Protein AF-A0A0D0EYG0-F1 (afdb_monomer_lite)

Organism: NCBI:txid37752

Radius of gyration: 15.76 Å; chains: 1; bounding box: 32×32×44 Å

pLDDT: mean 70.78, std 7.42, range [50.81, 84.62]

Secondary structure (DSSP, 8-state):
-HHHHHHHHHHHHHHHHHHHHHTT-HHHHHHHHHIIIIIHHHHHHHHHHHHHTSSS--HHHHHHHHHHHHHHHHHHHHHT---STTHHHHHHHHHHHHHHHHHHHHHHHHHHHHHHHH-

Sequence (119 aa):
MKIANFGNLAIIFSVIISAILGQYYPDCLGVTFVLGLFVMPVYQLLVGSVWFFSPNRDKRINLYFIGVITFFTVVFCTNSFHKTDNERIFEQILTILFQIVPITLAIYFTYILNQYSRE

Foldseek 3Di:
DVVLLVVLVVLLVLLVVLVVCCVVPVVSVVVNLCSLLPVNLVSLLVVLVVQVPDPPDDPLSVVLNVVSVVVNVVVVVLVVPCDDPPNVVSVVVCVVCSNPVSSVSSVVSSVVVVVVVVD

Structure (mmCIF, N/CA/C/O backbone):
data_AF-A0A0D0EYG0-F1
#
_entry.id   AF-A0A0D0EYG0-F1
#
loop_
_atom_site.group_PDB
_atom_site.id
_atom_site.type_symbol
_atom_site.label_atom_id
_atom_site.label_alt_id
_atom_site.label_comp_id
_atom_site.label_asym_id
_atom_site.label_entity_id
_atom_site.label_seq_id
_atom_site.pdbx_PDB_ins_code
_atom_site.Cartn_x
_atom_site.Cartn_y
_atom_site.Cartn_z
_atom_site.occupancy
_atom_site.B_iso_or_equiv
_atom_site.auth_seq_id
_atom_site.auth_comp_id
_atom_site.auth_asym_id
_atom_site.auth_atom_id
_atom_site.pdbx_PDB_model_num
ATOM 1 N N . MET A 1 1 ? -9.914 -6.322 14.242 1.00 63.91 1 MET A N 1
ATOM 2 C CA . MET A 1 1 ? -8.654 -5.601 13.928 1.00 63.91 1 MET A CA 1
ATOM 3 C C . MET A 1 1 ? -7.503 -6.511 13.514 1.00 63.91 1 MET A C 1
ATOM 5 O O . MET A 1 1 ? -6.853 -6.204 12.527 1.00 63.91 1 MET A O 1
ATOM 9 N N . LYS A 1 2 ? -7.273 -7.651 14.184 1.00 66.31 2 LYS A N 1
ATOM 10 C CA . LYS A 1 2 ? -6.193 -8.595 13.825 1.00 66.31 2 LYS A CA 1
ATOM 11 C C . LYS A 1 2 ? -6.221 -9.044 12.352 1.00 66.31 2 LYS A C 1
ATOM 13 O O . LYS A 1 2 ? -5.182 -9.049 11.708 1.00 66.31 2 LYS A O 1
ATOM 18 N N . ILE A 1 3 ? -7.412 -9.312 11.804 1.00 73.06 3 ILE A N 1
ATOM 19 C CA . ILE A 1 3 ? -7.607 -9.687 10.388 1.00 73.06 3 ILE A CA 1
ATOM 20 C C . ILE A 1 3 ? -7.213 -8.547 9.435 1.00 73.06 3 ILE A C 1
ATOM 22 O O . ILE A 1 3 ? -6.548 -8.792 8.434 1.00 73.06 3 ILE A O 1
ATOM 26 N N . ALA A 1 4 ? -7.568 -7.299 9.766 1.00 70.50 4 ALA A N 1
ATOM 27 C CA . ALA A 1 4 ? -7.214 -6.135 8.952 1.00 70.50 4 ALA A CA 1
ATOM 28 C C . ALA A 1 4 ? -5.695 -5.879 8.942 1.00 70.50 4 ALA A C 1
ATOM 30 O O . ALA A 1 4 ? -5.101 -5.539 7.923 1.00 70.50 4 ALA A O 1
ATOM 31 N N . ASN A 1 5 ? -5.047 -6.105 10.087 1.00 73.06 5 ASN A N 1
ATOM 32 C CA . ASN A 1 5 ? -3.600 -5.994 10.203 1.00 73.06 5 ASN A CA 1
ATOM 33 C C . ASN A 1 5 ? -2.882 -7.097 9.402 1.00 73.06 5 ASN A C 1
ATOM 35 O O . ASN A 1 5 ? -1.938 -6.814 8.672 1.00 73.06 5 ASN A O 1
ATOM 39 N N . PHE A 1 6 ? -3.375 -8.339 9.475 1.00 78.31 6 PHE A N 1
ATOM 40 C CA . PHE A 1 6 ? -2.833 -9.471 8.717 1.00 78.31 6 PHE A CA 1
ATOM 41 C C . PHE A 1 6 ? -2.979 -9.273 7.202 1.00 78.31 6 PHE A C 1
ATOM 43 O O . PHE A 1 6 ? -2.040 -9.534 6.454 1.00 78.31 6 PHE A O 1
ATOM 50 N N . GLY A 1 7 ? -4.127 -8.750 6.757 1.00 77.94 7 GLY A N 1
ATOM 51 C CA . GLY A 1 7 ? -4.362 -8.404 5.355 1.00 77.94 7 GLY A CA 1
ATOM 52 C C . GLY A 1 7 ? -3.406 -7.324 4.848 1.00 77.94 7 GLY A C 1
ATOM 53 O O . GLY A 1 7 ? -2.785 -7.512 3.804 1.00 77.94 7 GLY A O 1
ATOM 54 N N . ASN A 1 8 ? -3.204 -6.239 5.607 1.00 77.88 8 ASN A N 1
ATOM 55 C CA . ASN A 1 8 ? -2.253 -5.191 5.220 1.00 77.88 8 ASN A CA 1
ATOM 56 C C . ASN A 1 8 ? -0.812 -5.724 5.136 1.00 77.88 8 ASN A C 1
ATOM 58 O O . ASN A 1 8 ? -0.096 -5.435 4.18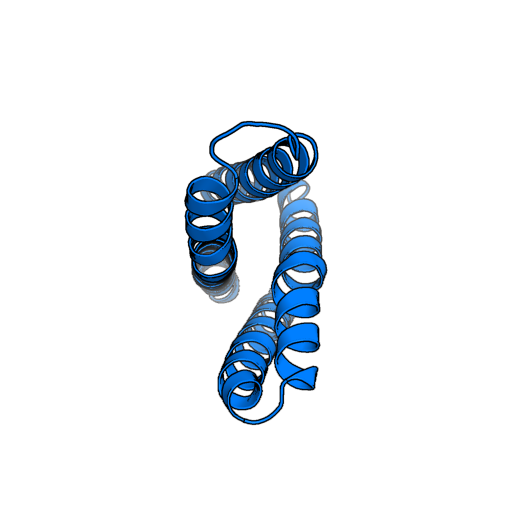2 1.00 77.88 8 ASN A O 1
ATOM 62 N N . LEU A 1 9 ? -0.402 -6.553 6.100 1.00 79.81 9 LEU A N 1
ATOM 63 C CA . LEU A 1 9 ? 0.918 -7.190 6.115 1.00 79.81 9 LEU A CA 1
ATOM 64 C C . LEU A 1 9 ? 1.130 -8.120 4.917 1.00 79.81 9 LEU A C 1
ATOM 66 O O . LEU A 1 9 ? 2.191 -8.081 4.299 1.00 79.81 9 LEU A O 1
ATOM 70 N N . ALA A 1 10 ? 0.123 -8.922 4.565 1.00 83.50 10 ALA A N 1
ATOM 71 C CA . ALA A 1 10 ? 0.179 -9.802 3.402 1.00 83.50 10 ALA A CA 1
ATOM 72 C C . ALA A 1 10 ? 0.350 -9.008 2.098 1.00 83.50 10 ALA A C 1
ATOM 74 O O . ALA A 1 10 ? 1.150 -9.394 1.243 1.00 83.50 10 ALA A O 1
ATOM 75 N N . ILE A 1 11 ? -0.343 -7.872 1.965 1.00 80.75 11 ILE A N 1
ATOM 76 C CA . ILE A 1 11 ? -0.199 -6.978 0.811 1.00 80.75 11 ILE A CA 1
ATOM 77 C C . ILE A 1 11 ? 1.216 -6.384 0.765 1.00 80.75 11 ILE A C 1
ATOM 79 O O . ILE A 1 11 ? 1.863 -6.455 -0.276 1.00 80.75 11 ILE A O 1
ATOM 83 N N . ILE A 1 12 ? 1.734 -5.875 1.888 1.00 79.38 12 ILE A N 1
ATOM 84 C CA . ILE A 1 12 ? 3.093 -5.311 1.9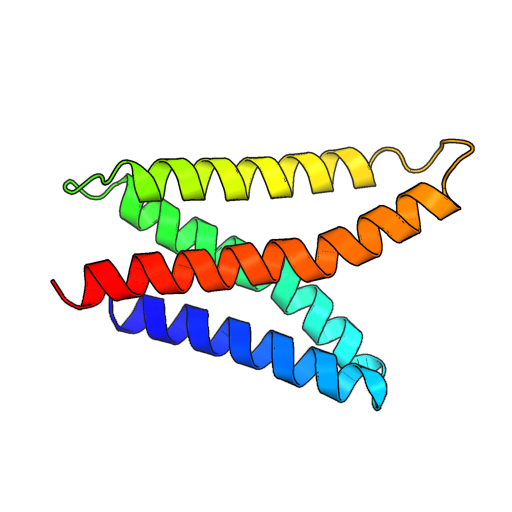70 1.00 79.38 12 ILE A CA 1
ATOM 85 C C . ILE A 1 12 ? 4.1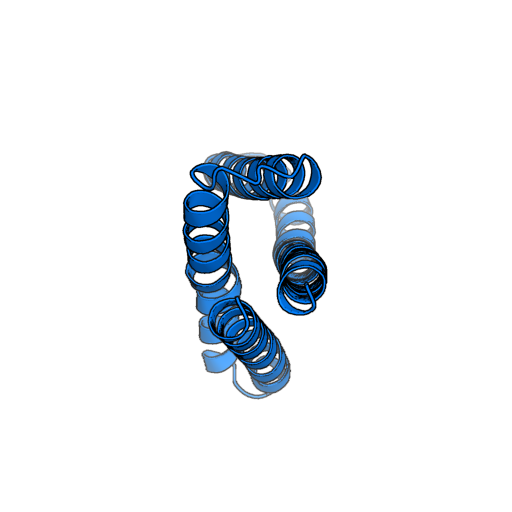50 -6.353 1.593 1.00 79.38 12 ILE A C 1
ATOM 87 O O . ILE A 1 12 ? 5.018 -6.076 0.766 1.00 79.38 12 ILE A O 1
ATOM 91 N N . PHE A 1 13 ? 4.068 -7.562 2.153 1.00 82.56 13 PHE A N 1
ATOM 92 C CA . PHE A 1 13 ? 4.994 -8.643 1.812 1.00 82.56 13 PHE A CA 1
ATOM 93 C C . PHE A 1 13 ? 4.917 -9.008 0.332 1.00 82.56 13 PHE A C 1
ATOM 95 O O . PHE A 1 13 ? 5.954 -9.177 -0.305 1.00 82.56 13 PHE A O 1
ATOM 102 N N . SER A 1 14 ? 3.709 -9.075 -0.228 1.00 82.94 14 SER A N 1
ATOM 103 C CA . SER A 1 14 ? 3.513 -9.373 -1.648 1.00 82.94 14 SER A CA 1
ATOM 104 C C . SER A 1 14 ? 4.133 -8.299 -2.545 1.00 82.94 14 SER A C 1
ATOM 106 O O . SER A 1 14 ? 4.773 -8.643 -3.536 1.00 82.94 14 SER A O 1
ATOM 108 N N . VAL A 1 15 ? 4.018 -7.016 -2.180 1.00 79.12 15 VAL A N 1
ATOM 109 C CA . VAL A 1 15 ? 4.666 -5.898 -2.890 1.00 79.12 15 VAL A CA 1
ATOM 110 C C . VAL A 1 15 ? 6.190 -6.015 -2.815 1.00 79.12 15 VAL A C 1
ATOM 112 O O . VAL A 1 15 ? 6.850 -5.941 -3.845 1.00 79.12 15 VAL A O 1
ATOM 115 N N . ILE A 1 16 ? 6.758 -6.247 -1.628 1.00 80.38 16 ILE A N 1
ATOM 116 C CA . ILE A 1 16 ? 8.217 -6.338 -1.443 1.00 80.38 16 ILE A CA 1
ATOM 117 C C . ILE A 1 16 ? 8.799 -7.534 -2.203 1.00 80.38 16 ILE A C 1
ATOM 119 O O . ILE A 1 16 ? 9.783 -7.386 -2.925 1.00 80.38 16 ILE A O 1
ATOM 123 N N . ILE A 1 17 ? 8.190 -8.715 -2.066 1.00 84.62 17 ILE A N 1
ATOM 124 C CA . ILE A 1 17 ? 8.655 -9.934 -2.739 1.00 84.62 17 ILE A CA 1
ATOM 125 C C . ILE A 1 17 ? 8.565 -9.761 -4.257 1.00 84.62 17 ILE A C 1
ATOM 127 O O . ILE A 1 17 ? 9.524 -10.071 -4.963 1.00 84.62 17 ILE A O 1
ATOM 131 N N . SER A 1 18 ? 7.453 -9.213 -4.756 1.00 79.06 18 SER A N 1
ATOM 132 C CA . SER A 1 18 ? 7.284 -8.957 -6.189 1.00 79.06 18 SER A CA 1
ATOM 133 C C . SER A 1 18 ? 8.291 -7.926 -6.705 1.00 79.06 18 SER A C 1
ATOM 135 O O . SER A 1 18 ? 8.801 -8.093 -7.809 1.00 79.06 18 SER A O 1
ATOM 137 N N . ALA A 1 19 ? 8.638 -6.907 -5.910 1.00 74.31 19 ALA A N 1
ATOM 138 C CA . ALA A 1 19 ? 9.618 -5.892 -6.292 1.00 74.31 19 ALA A CA 1
ATOM 139 C C . ALA A 1 19 ? 11.031 -6.480 -6.415 1.00 74.31 19 ALA A C 1
ATOM 141 O O . ALA A 1 19 ? 11.745 -6.185 -7.372 1.00 74.31 19 ALA A O 1
ATOM 142 N N . ILE A 1 20 ? 11.419 -7.341 -5.467 1.00 78.50 20 ILE A N 1
ATOM 143 C CA . ILE A 1 20 ? 12.710 -8.044 -5.487 1.00 78.50 20 ILE A CA 1
ATOM 144 C C . ILE A 1 20 ? 12.772 -8.989 -6.689 1.00 78.50 20 ILE A C 1
ATOM 146 O O . ILE A 1 20 ? 13.742 -8.963 -7.444 1.00 78.50 20 ILE A O 1
ATOM 150 N N . LEU A 1 21 ? 11.726 -9.793 -6.903 1.00 78.94 21 LEU A N 1
ATOM 151 C CA . LEU A 1 21 ? 11.633 -10.685 -8.062 1.00 78.94 21 LEU A CA 1
ATOM 152 C C . LEU A 1 21 ? 11.587 -9.912 -9.383 1.00 78.94 21 LEU A C 1
ATOM 154 O O . LEU A 1 21 ? 12.111 -10.398 -10.378 1.00 78.94 21 LEU A O 1
ATOM 158 N N . GLY A 1 22 ? 11.047 -8.693 -9.375 1.00 75.75 22 GLY A N 1
ATOM 159 C CA . GLY A 1 22 ? 11.012 -7.761 -10.500 1.00 75.75 22 GLY A CA 1
ATOM 160 C C . GLY A 1 22 ? 12.379 -7.438 -11.103 1.00 75.75 22 GLY A C 1
ATOM 161 O O . GLY A 1 22 ? 12.467 -7.151 -12.293 1.00 75.75 22 GLY A O 1
ATOM 162 N N . GLN A 1 23 ? 13.453 -7.538 -10.313 1.00 76.12 23 GLN A N 1
ATOM 163 C CA . GLN A 1 23 ? 14.825 -7.366 -10.805 1.00 76.12 23 GLN A CA 1
ATOM 164 C C . GLN A 1 23 ? 15.282 -8.519 -11.711 1.00 76.12 23 GLN A C 1
ATOM 166 O O . GLN A 1 23 ? 16.178 -8.338 -12.530 1.00 76.12 23 GLN A O 1
ATOM 171 N N . TYR A 1 24 ? 14.663 -9.693 -11.566 1.00 84.19 24 TYR A N 1
ATOM 172 C CA . TYR A 1 24 ? 14.986 -10.913 -12.308 1.00 84.19 24 TYR A CA 1
ATOM 173 C C . TYR A 1 24 ? 13.914 -11.258 -13.351 1.00 84.19 24 TYR A C 1
ATOM 175 O O . TYR A 1 24 ? 14.228 -11.850 -14.381 1.00 84.19 24 TYR A O 1
ATOM 183 N N . TYR A 1 25 ? 12.660 -10.869 -13.097 1.00 83.56 25 TYR A N 1
ATOM 184 C CA . TYR A 1 25 ? 11.494 -11.164 -13.924 1.00 83.56 25 TYR A CA 1
ATOM 185 C C . TYR A 1 25 ? 10.659 -9.891 -14.137 1.00 83.56 25 TYR A C 1
ATOM 187 O O . TYR A 1 25 ? 9.970 -9.453 -13.211 1.00 83.56 25 TYR A O 1
ATOM 195 N N . PRO A 1 26 ? 10.664 -9.292 -15.340 1.00 74.56 26 PRO A N 1
ATOM 196 C CA . PRO A 1 26 ? 9.991 -8.015 -15.587 1.00 74.56 26 PRO A CA 1
ATOM 197 C C . PRO A 1 26 ? 8.469 -8.069 -15.368 1.00 74.56 26 PRO A C 1
ATOM 199 O O . PRO A 1 26 ? 7.878 -7.069 -14.965 1.00 74.56 26 PRO A O 1
ATOM 202 N N . ASP A 1 27 ? 7.831 -9.232 -15.515 1.00 74.06 27 ASP A N 1
ATOM 203 C CA . ASP A 1 27 ? 6.397 -9.406 -15.239 1.00 74.06 27 ASP A CA 1
ATOM 204 C C . ASP A 1 27 ? 6.042 -9.141 -13.761 1.00 74.06 27 ASP A C 1
ATOM 206 O O . ASP A 1 27 ? 4.958 -8.643 -13.441 1.00 74.06 27 ASP A O 1
ATOM 210 N N . CYS A 1 28 ? 6.978 -9.389 -12.836 1.00 73.75 28 CYS A N 1
ATOM 211 C CA . CYS A 1 28 ? 6.790 -9.128 -11.408 1.00 73.75 28 CYS A CA 1
ATOM 212 C C . CYS A 1 28 ? 6.809 -7.625 -11.070 1.00 73.75 28 CYS A C 1
ATOM 214 O O . CYS A 1 28 ? 6.203 -7.215 -10.074 1.00 73.75 28 CYS A O 1
ATOM 216 N N . LEU A 1 29 ? 7.424 -6.777 -11.907 1.00 66.25 29 LEU A N 1
ATOM 217 C CA . LEU A 1 29 ? 7.331 -5.318 -11.758 1.00 66.25 29 LEU A CA 1
ATOM 218 C C . LEU A 1 29 ? 5.895 -4.835 -11.979 1.00 66.25 29 LEU A C 1
ATOM 220 O O . LEU A 1 29 ? 5.415 -3.998 -11.217 1.00 66.25 29 LEU A O 1
ATOM 224 N N . GLY A 1 30 ? 5.183 -5.410 -12.953 1.00 64.62 30 GLY A N 1
ATOM 225 C CA . GLY A 1 30 ? 3.767 -5.115 -13.188 1.00 64.62 30 GLY A CA 1
ATOM 226 C C . GLY A 1 30 ? 2.889 -5.483 -11.989 1.00 64.62 30 GLY A C 1
ATOM 227 O O . GLY A 1 30 ? 2.052 -4.691 -11.561 1.00 64.62 30 GLY A O 1
ATOM 228 N N . VAL A 1 31 ? 3.134 -6.644 -11.374 1.00 72.06 31 VAL A N 1
ATOM 229 C CA . VAL A 1 31 ? 2.427 -7.078 -10.154 1.00 72.06 31 VAL A CA 1
ATOM 230 C C . VAL A 1 31 ? 2.703 -6.134 -8.983 1.00 72.06 31 VAL A C 1
ATOM 232 O O . VAL A 1 31 ? 1.778 -5.723 -8.283 1.00 72.06 31 VAL A O 1
ATOM 235 N N . THR A 1 32 ? 3.964 -5.743 -8.800 1.00 68.56 32 THR A N 1
ATOM 236 C CA . THR A 1 32 ? 4.382 -4.778 -7.772 1.00 68.56 32 THR A CA 1
ATOM 237 C C . THR A 1 32 ? 3.679 -3.441 -7.956 1.00 68.56 32 THR A C 1
ATOM 239 O O . THR A 1 32 ? 3.176 -2.863 -6.994 1.00 68.56 32 THR A O 1
ATOM 242 N N . PHE A 1 33 ? 3.603 -2.978 -9.203 1.00 67.06 33 PHE A N 1
ATOM 243 C CA . PHE A 1 33 ? 2.937 -1.740 -9.568 1.00 67.06 33 PHE A CA 1
ATOM 244 C C . PHE A 1 33 ? 1.441 -1.803 -9.243 1.00 67.06 33 PHE A C 1
ATOM 246 O O . PHE A 1 33 ? 0.935 -0.943 -8.527 1.00 67.06 33 PHE A O 1
ATOM 253 N N . VAL A 1 34 ? 0.738 -2.854 -9.680 1.00 70.94 34 VAL A N 1
ATOM 254 C CA . VAL A 1 34 ? -0.705 -3.011 -9.432 1.00 70.94 34 VAL A CA 1
ATOM 255 C C . VAL A 1 34 ? -1.013 -3.138 -7.937 1.00 70.94 34 VAL A C 1
ATOM 257 O O . VAL A 1 34 ? -1.914 -2.468 -7.422 1.00 70.94 34 VAL A O 1
ATOM 260 N N . LEU A 1 35 ? -0.254 -3.964 -7.213 1.00 74.88 35 LEU A N 1
ATOM 261 C CA . LEU A 1 35 ? -0.456 -4.158 -5.779 1.00 74.88 35 LEU A CA 1
ATOM 262 C C . LEU A 1 35 ? -0.135 -2.892 -4.977 1.00 74.88 35 LEU A C 1
ATOM 264 O O . LEU A 1 35 ? -0.906 -2.525 -4.092 1.00 74.88 35 LEU A O 1
ATOM 268 N N . GLY A 1 36 ? 0.970 -2.215 -5.294 1.00 67.44 36 GLY A N 1
ATOM 269 C CA . GLY A 1 36 ? 1.423 -1.024 -4.580 1.00 67.44 36 GLY A CA 1
ATOM 270 C C . GLY A 1 36 ? 0.556 0.211 -4.827 1.00 67.44 36 GLY A C 1
ATOM 271 O O . GLY A 1 36 ? 0.321 0.973 -3.891 1.00 67.44 36 GLY A O 1
ATOM 272 N N . LEU A 1 37 ? 0.048 0.399 -6.052 1.00 67.00 37 LEU A N 1
ATOM 273 C CA . LEU A 1 37 ? -0.714 1.599 -6.427 1.00 67.00 37 LEU A CA 1
ATOM 274 C C . LEU A 1 37 ? -2.223 1.477 -6.328 1.00 67.00 37 LEU A C 1
ATOM 276 O O . LEU A 1 37 ? -2.890 2.496 -6.169 1.00 67.00 37 LEU A O 1
ATOM 280 N N . PHE A 1 38 ? -2.769 0.272 -6.452 1.00 70.75 38 PHE A N 1
ATOM 281 C CA . PHE A 1 38 ? -4.218 0.099 -6.504 1.00 70.75 38 PHE A CA 1
ATOM 282 C C . PHE A 1 38 ? -4.709 -0.732 -5.330 1.00 70.75 38 PHE A C 1
ATOM 284 O O . PHE A 1 38 ? -5.537 -0.264 -4.554 1.00 70.75 38 PHE A O 1
ATOM 291 N N . VAL A 1 39 ? -4.162 -1.931 -5.127 1.00 77.38 39 VAL A N 1
ATOM 292 C CA . VAL A 1 39 ? -4.690 -2.849 -4.103 1.00 77.38 39 VAL A CA 1
ATOM 293 C C . VAL A 1 39 ? -4.398 -2.357 -2.688 1.00 77.38 39 VAL A C 1
ATOM 295 O O . VAL A 1 39 ? -5.310 -2.280 -1.865 1.00 77.38 39 VAL A O 1
ATOM 298 N N . MET A 1 40 ? -3.151 -1.987 -2.397 1.00 75.75 40 MET A N 1
ATOM 299 C CA . MET A 1 40 ? -2.755 -1.525 -1.068 1.00 75.75 40 MET A CA 1
ATOM 300 C C . MET A 1 40 ? -3.459 -0.223 -0.656 1.00 75.75 40 MET A C 1
ATOM 302 O O . MET A 1 40 ? -3.984 -0.160 0.456 1.00 75.75 40 MET A O 1
ATOM 306 N N . PRO A 1 41 ? -3.576 0.785 -1.534 1.00 71.94 41 PRO A N 1
ATOM 307 C CA . PRO A 1 41 ? -4.291 2.017 -1.223 1.00 71.94 41 PRO A CA 1
ATOM 308 C C . PRO A 1 41 ? -5.788 1.840 -1.049 1.00 71.94 41 PRO A C 1
ATOM 310 O O . PRO A 1 41 ? -6.361 2.380 -0.108 1.00 71.94 41 PRO A O 1
ATOM 313 N N . VAL A 1 42 ? -6.430 1.055 -1.920 1.00 79.38 42 VAL A N 1
ATOM 314 C CA . VAL A 1 42 ? -7.861 0.753 -1.800 1.00 79.38 42 VAL A CA 1
ATOM 315 C C . VAL A 1 42 ? -8.129 0.013 -0.496 1.00 79.38 42 VAL A C 1
ATOM 317 O O . VAL A 1 42 ? -9.084 0.335 0.205 1.00 79.38 42 VAL A O 1
ATOM 320 N N . TYR A 1 43 ? -7.258 -0.923 -0.120 1.00 80.31 43 TYR A N 1
ATOM 321 C CA . TYR A 1 43 ? -7.354 -1.612 1.161 1.00 80.31 43 TYR A CA 1
ATOM 322 C C . TYR A 1 43 ? -7.235 -0.646 2.348 1.00 80.31 43 TYR A C 1
ATOM 324 O O . TYR A 1 43 ? -8.067 -0.664 3.255 1.00 80.31 43 TYR A O 1
ATOM 332 N N . GLN A 1 44 ? -6.234 0.236 2.323 1.00 75.12 44 GLN A N 1
ATOM 333 C CA . GLN A 1 44 ? -6.016 1.255 3.353 1.00 75.12 44 GLN A CA 1
ATOM 334 C C . GLN A 1 44 ? -7.187 2.234 3.456 1.00 75.12 44 GLN A C 1
ATOM 336 O O . GLN A 1 44 ? -7.600 2.579 4.563 1.00 75.12 44 GLN A O 1
ATOM 341 N N . LEU A 1 45 ? -7.766 2.631 2.320 1.00 77.69 45 LEU A N 1
ATOM 342 C CA . LEU A 1 45 ? -8.953 3.475 2.271 1.00 77.69 45 LEU A CA 1
ATOM 343 C C . LEU A 1 45 ? -10.183 2.742 2.817 1.00 77.69 45 LEU A C 1
ATOM 345 O O . LEU A 1 45 ? -10.888 3.288 3.653 1.00 77.69 45 LEU A O 1
ATOM 349 N N . LEU A 1 46 ? -10.425 1.488 2.436 1.00 81.88 46 LEU A N 1
ATOM 350 C CA . LEU A 1 46 ? -11.561 0.718 2.951 1.00 81.88 46 LEU A CA 1
ATOM 351 C C . LEU A 1 46 ? -11.475 0.528 4.469 1.00 81.88 46 LEU A C 1
ATOM 353 O O . LEU A 1 46 ? -12.434 0.812 5.187 1.00 81.88 46 LEU A O 1
ATOM 357 N N . VAL A 1 47 ? -10.318 0.096 4.974 1.00 76.50 47 VAL A N 1
ATOM 358 C CA . VAL A 1 47 ? -10.120 -0.105 6.416 1.00 76.50 47 VAL A CA 1
ATOM 359 C C . VAL A 1 47 ? -10.159 1.232 7.163 1.00 76.50 47 VAL A C 1
ATOM 361 O O . VAL A 1 47 ? -10.784 1.317 8.221 1.00 76.50 47 VAL A O 1
ATOM 364 N N . GLY A 1 48 ? -9.561 2.287 6.604 1.00 71.12 48 GLY A N 1
ATOM 365 C CA . GLY A 1 48 ? -9.610 3.640 7.154 1.00 71.12 48 GLY A CA 1
ATOM 366 C C . GLY A 1 48 ? -11.026 4.223 7.197 1.00 71.12 48 GLY A C 1
ATOM 367 O O . GLY A 1 48 ? -11.402 4.825 8.199 1.00 71.12 48 GLY A O 1
ATOM 368 N N . SER A 1 49 ? -11.851 3.981 6.174 1.00 75.44 49 SER A N 1
ATOM 369 C CA . SER A 1 49 ? -13.260 4.387 6.141 1.00 75.44 49 SER A CA 1
ATOM 370 C C . SER A 1 49 ? -14.086 3.658 7.192 1.00 75.44 49 SER A C 1
ATOM 372 O O . SER A 1 49 ? -14.820 4.308 7.931 1.00 75.44 49 SER A O 1
ATOM 374 N N . VAL A 1 50 ? -13.935 2.335 7.321 1.00 76.81 50 VAL A N 1
ATOM 375 C CA . VAL A 1 50 ? -14.602 1.560 8.387 1.00 76.81 50 VAL A CA 1
ATOM 376 C C . VAL A 1 50 ? -14.279 2.148 9.763 1.00 76.81 50 VAL A C 1
ATOM 378 O O . VAL A 1 50 ? -15.149 2.254 10.625 1.00 76.81 50 VAL A O 1
ATOM 381 N N . TRP A 1 51 ? -13.044 2.604 9.950 1.00 72.56 51 TRP A N 1
ATOM 382 C CA . TRP A 1 51 ? -12.605 3.269 11.169 1.00 72.56 51 TRP A CA 1
ATOM 383 C C . TRP A 1 51 ? -13.137 4.694 11.340 1.00 72.56 51 TRP A C 1
ATOM 385 O O . TRP A 1 51 ? -13.477 5.091 12.451 1.00 72.56 51 TRP A O 1
ATOM 395 N N . PHE A 1 52 ? -13.258 5.457 10.256 1.00 69.00 52 PHE A N 1
ATOM 396 C CA . PHE A 1 52 ? -13.823 6.807 10.271 1.00 69.00 52 PHE A CA 1
ATOM 397 C C . PHE A 1 52 ? -15.277 6.832 10.767 1.00 69.00 52 PHE A C 1
ATOM 399 O O . PHE A 1 52 ? -15.709 7.828 11.355 1.00 69.00 52 PHE A O 1
ATOM 406 N N . PHE A 1 53 ? -16.021 5.746 10.546 1.00 72.81 53 PHE A N 1
ATOM 407 C CA . PHE A 1 53 ? -17.389 5.558 11.039 1.00 72.81 53 PHE A CA 1
ATOM 408 C C . PHE A 1 53 ? -17.462 4.897 12.425 1.00 72.81 53 PHE A C 1
ATOM 410 O O . PHE A 1 53 ? -18.552 4.780 12.983 1.00 72.81 53 PHE A O 1
ATOM 417 N N . SER A 1 54 ? -16.329 4.486 13.002 1.00 71.94 54 SER A N 1
ATOM 418 C CA . SER A 1 54 ? -16.286 3.908 14.345 1.00 71.94 54 SER A CA 1
ATOM 419 C C . SER A 1 54 ? -16.488 4.990 15.418 1.00 71.94 54 SER A C 1
ATOM 421 O O . SER A 1 54 ? -15.934 6.086 15.292 1.00 71.94 54 SER A O 1
ATOM 423 N N . PRO A 1 55 ? -17.229 4.702 16.505 1.00 65.00 55 PRO A N 1
ATOM 424 C CA . PRO A 1 55 ? -17.426 5.647 17.606 1.00 65.00 55 PRO A CA 1
ATOM 425 C C . PRO A 1 55 ? -16.121 6.006 18.344 1.00 65.00 55 PRO A C 1
ATOM 427 O O . PRO A 1 55 ? -16.014 7.106 18.882 1.00 65.00 55 PRO A O 1
ATOM 430 N N . ASN A 1 56 ? -15.097 5.141 18.304 1.00 66.25 56 ASN A N 1
ATOM 431 C CA . ASN A 1 56 ? -13.756 5.411 18.845 1.00 66.25 56 ASN A CA 1
ATOM 432 C C . ASN A 1 56 ? -12.860 6.107 17.805 1.00 66.25 56 ASN A C 1
ATOM 434 O O . ASN A 1 56 ? -11.877 5.546 17.320 1.00 66.25 56 ASN A O 1
ATOM 438 N N . ARG A 1 57 ? -13.214 7.339 17.428 1.00 65.25 57 ARG A N 1
ATOM 439 C CA . ARG A 1 57 ? -12.423 8.139 16.481 1.00 65.25 57 ARG A CA 1
ATOM 440 C C . ARG A 1 57 ? -11.100 8.596 17.092 1.00 65.25 57 ARG A C 1
ATOM 442 O O . ARG A 1 57 ? -11.072 9.556 17.860 1.00 65.25 57 ARG A O 1
ATOM 449 N N . ASP A 1 58 ? -9.994 7.993 16.661 1.00 72.62 58 ASP A N 1
ATOM 450 C CA . ASP A 1 58 ? -8.662 8.533 16.938 1.00 72.62 58 ASP A CA 1
ATOM 451 C C . ASP A 1 58 ? -8.218 9.539 15.862 1.00 72.62 58 ASP A C 1
ATOM 453 O O . ASP A 1 58 ? -8.306 9.304 14.651 1.00 72.62 58 ASP A O 1
ATOM 457 N N . LYS A 1 59 ? -7.686 10.675 16.318 1.00 74.50 59 LYS A N 1
ATOM 458 C CA . LYS A 1 59 ? -7.175 11.768 15.484 1.00 74.50 59 LYS A CA 1
ATOM 459 C C . LYS A 1 59 ? -6.033 11.319 14.559 1.00 74.50 59 LYS A C 1
ATOM 461 O O . LYS A 1 59 ? -5.910 11.854 13.458 1.00 74.50 59 LYS A O 1
ATOM 466 N N . ARG A 1 60 ? -5.228 10.326 14.963 1.00 73.94 60 ARG A N 1
ATOM 467 C CA . ARG A 1 60 ? -4.122 9.763 14.164 1.00 73.94 60 ARG A CA 1
ATOM 468 C C . ARG A 1 60 ? -4.621 9.070 12.901 1.00 73.94 60 ARG A C 1
ATOM 470 O O . ARG A 1 60 ? -4.023 9.232 11.842 1.00 73.94 60 ARG A O 1
ATOM 477 N N . ILE A 1 61 ? -5.736 8.347 12.996 1.00 72.12 61 ILE A N 1
ATOM 478 C CA . ILE A 1 61 ? -6.313 7.620 11.857 1.00 72.12 61 ILE A CA 1
ATOM 479 C C . ILE A 1 61 ? -6.916 8.599 10.854 1.00 72.12 61 ILE A C 1
ATOM 481 O O . ILE A 1 61 ? -6.717 8.439 9.654 1.00 72.12 61 ILE A O 1
ATOM 485 N N . ASN A 1 62 ? -7.561 9.665 11.333 1.00 72.38 62 ASN A N 1
ATOM 486 C CA . ASN A 1 62 ? -8.041 10.738 10.460 1.00 72.38 62 ASN A CA 1
ATOM 487 C C . ASN A 1 62 ? -6.896 11.424 9.704 1.00 72.38 62 ASN A C 1
ATOM 489 O O . ASN A 1 62 ? -7.003 11.634 8.499 1.00 72.38 62 ASN A O 1
ATOM 493 N N . LEU A 1 63 ? -5.795 11.753 10.389 1.00 73.12 63 LEU A N 1
ATOM 494 C CA . LEU A 1 63 ? -4.619 12.355 9.750 1.00 73.12 63 LEU A CA 1
ATOM 495 C C . LEU A 1 63 ? -3.990 11.417 8.716 1.00 73.12 63 LEU A C 1
ATOM 497 O O . LEU A 1 63 ? -3.641 11.861 7.624 1.00 73.12 63 LEU A O 1
ATOM 501 N N . TYR A 1 64 ? -3.905 10.122 9.028 1.00 74.19 64 TYR A N 1
ATOM 502 C CA . TYR A 1 64 ? -3.464 9.108 8.075 1.00 74.19 64 TYR A CA 1
ATOM 503 C C . TYR A 1 64 ? -4.364 9.064 6.833 1.00 74.19 64 TYR A C 1
ATOM 505 O O . TYR A 1 64 ? -3.871 9.119 5.709 1.00 74.19 64 TYR A O 1
ATOM 513 N N . PHE A 1 65 ? -5.683 9.026 7.029 1.00 74.06 65 PHE A N 1
ATOM 514 C CA . PHE A 1 65 ? -6.660 8.957 5.946 1.00 74.06 65 PHE A CA 1
ATOM 515 C C . PHE A 1 65 ? -6.582 10.175 5.015 1.00 74.06 65 PHE A C 1
ATOM 517 O O . PHE A 1 65 ? -6.574 10.031 3.793 1.00 74.06 65 PHE A O 1
ATOM 524 N N . ILE A 1 66 ? -6.437 11.373 5.591 1.00 75.75 66 ILE A N 1
ATOM 525 C CA . ILE A 1 66 ? -6.204 12.616 4.843 1.00 75.75 66 ILE A CA 1
ATOM 526 C C . ILE A 1 66 ? -4.893 12.534 4.052 1.00 75.75 66 ILE A C 1
ATOM 528 O O . ILE A 1 66 ? -4.863 12.922 2.885 1.00 75.75 66 ILE A O 1
ATOM 532 N N . GLY A 1 67 ? -3.823 12.006 4.653 1.00 73.44 67 GLY A N 1
ATOM 533 C CA . GLY A 1 67 ? -2.534 11.811 3.987 1.00 73.44 67 GLY A CA 1
ATOM 534 C C . GLY A 1 67 ? -2.624 10.877 2.777 1.00 73.44 67 GLY A C 1
ATOM 535 O O . GLY A 1 67 ? -2.127 11.225 1.708 1.00 73.44 67 GLY A O 1
ATOM 536 N N . VAL A 1 68 ? -3.317 9.740 2.913 1.00 74.06 68 VAL A N 1
ATOM 537 C CA . VAL A 1 68 ? -3.556 8.795 1.807 1.00 74.06 68 VAL A CA 1
ATOM 538 C C . VAL A 1 68 ? -4.333 9.477 0.681 1.00 74.06 68 VAL A C 1
ATOM 540 O O . VAL A 1 68 ? -3.866 9.489 -0.454 1.00 74.06 68 VAL A O 1
ATOM 543 N N . ILE A 1 69 ? -5.467 10.120 0.980 1.00 77.06 69 ILE A N 1
ATOM 544 C CA . ILE A 1 69 ? -6.270 10.832 -0.031 1.00 77.06 69 ILE A CA 1
ATOM 545 C C . ILE A 1 69 ? -5.449 11.915 -0.734 1.00 77.06 69 ILE A C 1
ATOM 547 O O . ILE A 1 69 ? -5.500 12.030 -1.958 1.00 77.06 69 ILE A O 1
ATOM 551 N N . THR A 1 70 ? -4.675 12.693 0.021 1.00 76.56 70 THR A N 1
ATOM 552 C CA . THR A 1 70 ? -3.835 13.762 -0.532 1.00 76.56 70 THR A CA 1
ATOM 553 C C . THR A 1 70 ? -2.787 13.189 -1.480 1.00 76.56 70 THR A C 1
ATOM 555 O O . THR A 1 70 ? -2.640 13.692 -2.589 1.00 76.56 70 THR A O 1
ATOM 558 N N . PHE A 1 71 ? -2.110 12.105 -1.089 1.00 74.88 71 PHE A N 1
ATOM 559 C CA . PHE A 1 71 ? -1.123 11.439 -1.936 1.00 74.88 71 PHE A CA 1
ATOM 560 C C . PHE A 1 71 ? -1.740 10.953 -3.254 1.00 74.88 71 PHE A C 1
ATOM 562 O O . PHE A 1 71 ? -1.238 11.304 -4.319 1.00 74.88 71 PHE A O 1
ATOM 569 N N . PHE A 1 72 ? -2.868 10.235 -3.206 1.00 72.00 72 PHE A N 1
ATOM 570 C CA . PHE A 1 72 ? -3.543 9.760 -4.423 1.00 72.00 72 PHE A CA 1
ATOM 571 C C . PHE A 1 72 ? -4.073 10.897 -5.292 1.00 72.00 72 PHE A C 1
ATOM 573 O O . PHE A 1 72 ? -3.997 10.814 -6.515 1.00 72.00 72 PHE A O 1
ATOM 580 N N . THR A 1 73 ? -4.552 11.981 -4.682 1.00 73.81 73 THR A N 1
ATOM 581 C CA . THR A 1 73 ? -5.012 13.167 -5.415 1.00 73.81 73 THR A CA 1
ATOM 582 C C . THR A 1 73 ? -3.854 13.843 -6.143 1.00 73.81 73 THR A C 1
ATOM 584 O O . THR A 1 73 ? -3.970 14.141 -7.327 1.00 73.81 73 THR A O 1
ATOM 587 N N . VAL A 1 74 ? -2.715 14.040 -5.469 1.00 72.50 74 VAL A N 1
ATOM 588 C CA . VAL A 1 74 ? -1.507 14.612 -6.082 1.00 72.50 74 VAL A CA 1
ATOM 589 C C . VAL A 1 74 ? -1.035 13.736 -7.234 1.00 72.50 74 VAL A C 1
ATOM 591 O O . VAL A 1 74 ? -0.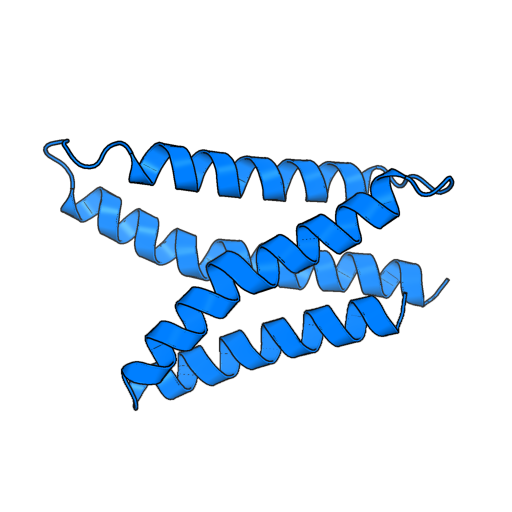815 14.255 -8.321 1.00 72.50 74 VAL A O 1
ATOM 594 N N . VAL A 1 75 ? -0.958 12.421 -7.023 1.00 69.69 75 VAL A N 1
ATOM 595 C CA . VAL A 1 75 ? -0.582 11.442 -8.050 1.00 69.69 75 VAL A CA 1
ATOM 596 C C . VAL A 1 75 ? -1.506 11.498 -9.273 1.00 69.69 75 VAL A C 1
ATOM 598 O O . VAL A 1 75 ? -1.043 11.481 -10.412 1.00 69.69 75 VAL A O 1
ATOM 601 N N . PHE A 1 76 ? -2.820 11.568 -9.061 1.00 67.12 76 PHE A N 1
ATOM 602 C CA . PHE A 1 76 ? -3.786 11.606 -10.157 1.00 67.12 76 PHE A CA 1
ATOM 603 C C . PHE A 1 76 ? -3.713 12.925 -10.938 1.00 67.12 76 PHE A C 1
ATOM 605 O O . PHE A 1 76 ? -3.753 12.936 -12.171 1.00 67.12 76 PHE A O 1
ATOM 612 N N . CYS A 1 77 ? -3.544 14.038 -10.220 1.00 68.94 77 CYS A N 1
ATOM 613 C CA . CYS A 1 77 ? -3.344 15.348 -10.821 1.00 68.94 77 CYS A CA 1
ATOM 614 C C . CYS A 1 77 ? -2.056 15.386 -11.649 1.00 68.94 77 CYS A C 1
ATOM 616 O O . CYS A 1 77 ? -2.095 15.842 -12.786 1.00 68.94 77 CYS A O 1
ATOM 618 N N . THR A 1 78 ? -0.932 14.874 -11.137 1.00 65.12 78 THR A N 1
ATOM 619 C CA . THR A 1 78 ? 0.356 14.907 -11.849 1.00 65.12 78 THR A CA 1
ATOM 620 C C . THR A 1 78 ? 0.381 14.019 -13.090 1.00 65.12 78 THR A C 1
ATOM 622 O O . THR A 1 78 ? 0.950 14.436 -14.095 1.00 65.12 78 THR A O 1
ATOM 625 N N . ASN A 1 79 ? -0.305 12.871 -13.085 1.00 59.97 79 ASN A N 1
ATOM 626 C CA . ASN A 1 79 ? -0.454 12.028 -14.282 1.00 59.97 79 ASN A CA 1
ATOM 627 C C . ASN A 1 79 ? -1.210 12.729 -15.429 1.00 59.97 79 ASN A C 1
ATOM 629 O O . ASN A 1 79 ? -1.052 12.368 -16.592 1.00 59.97 79 ASN A O 1
ATOM 633 N N . SER A 1 80 ? -2.019 13.748 -15.118 1.00 54.88 80 SER A N 1
ATOM 634 C CA . SER A 1 80 ? -2.776 14.515 -16.116 1.00 54.88 80 SER A CA 1
ATOM 635 C C . SER A 1 80 ? -1.961 15.647 -16.768 1.00 54.88 80 SER A C 1
ATOM 637 O O . SER A 1 80 ? -2.394 16.203 -17.776 1.00 54.88 80 SER A O 1
ATOM 639 N N . PHE A 1 81 ? -0.772 15.980 -16.246 1.00 55.53 81 PHE A N 1
ATOM 640 C CA . PHE A 1 81 ? 0.088 17.073 -16.732 1.00 55.53 81 PHE A CA 1
ATOM 641 C C . PHE A 1 81 ? 1.218 16.600 -17.667 1.00 55.53 81 PHE A C 1
ATOM 643 O O . PHE A 1 81 ? 2.311 17.158 -17.661 1.00 55.53 81 PHE A O 1
ATOM 650 N N . HIS A 1 82 ? 0.959 15.596 -18.507 1.00 50.81 82 HIS A N 1
ATOM 651 C CA . HIS A 1 82 ? 1.947 14.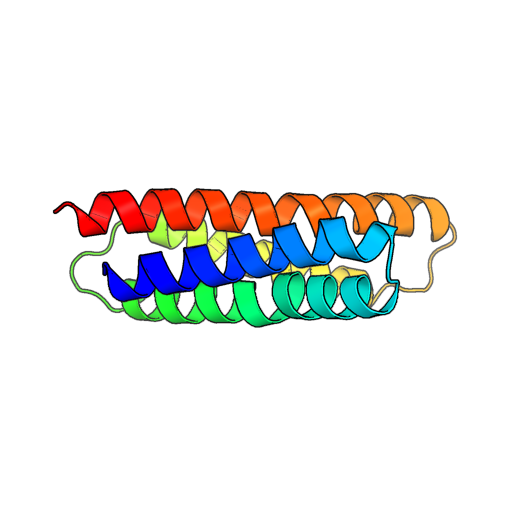932 -19.375 1.00 50.81 82 HIS A CA 1
ATOM 652 C C . HIS A 1 82 ? 2.427 15.762 -20.596 1.00 50.81 82 HIS A C 1
ATOM 654 O O . HIS A 1 82 ? 2.639 15.215 -21.672 1.00 50.81 82 HIS A O 1
ATOM 660 N N . LYS A 1 83 ? 2.526 17.094 -20.478 1.00 52.41 83 LYS A N 1
ATOM 661 C CA . LYS A 1 83 ? 2.994 17.997 -21.550 1.00 52.41 83 LYS A CA 1
ATOM 662 C C . LYS A 1 83 ? 3.740 19.209 -20.986 1.00 52.41 83 LYS A C 1
ATOM 664 O O . LYS A 1 83 ? 3.261 20.339 -21.088 1.00 52.41 83 LYS A O 1
ATOM 669 N N . THR A 1 84 ? 4.901 19.001 -20.380 1.00 54.97 84 THR A N 1
ATOM 670 C CA . THR A 1 84 ? 5.776 20.102 -19.944 1.00 54.97 84 THR A CA 1
ATOM 671 C C . THR A 1 84 ? 7.2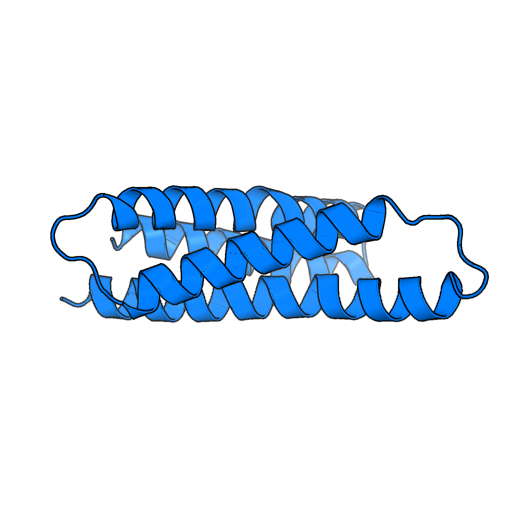38 19.759 -20.205 1.00 54.97 84 THR A C 1
ATOM 673 O O . THR A 1 84 ? 7.663 18.636 -19.967 1.00 54.97 84 THR A O 1
ATOM 676 N N . ASP A 1 85 ? 8.023 20.745 -20.651 1.00 56.91 85 ASP A N 1
ATOM 677 C CA . ASP A 1 85 ? 9.404 20.621 -21.166 1.00 56.91 85 ASP A CA 1
ATOM 678 C C . ASP A 1 85 ? 10.447 19.977 -20.213 1.00 56.91 85 ASP A C 1
ATOM 680 O O . ASP A 1 85 ? 11.612 19.826 -20.574 1.00 56.91 85 ASP A O 1
ATOM 684 N N . ASN A 1 86 ? 10.050 19.561 -19.004 1.00 58.78 86 ASN A N 1
ATOM 685 C CA . ASN A 1 86 ? 10.885 18.926 -17.976 1.00 58.78 86 ASN A CA 1
ATOM 686 C C . ASN A 1 86 ? 10.491 17.464 -17.658 1.00 58.78 86 ASN A C 1
ATOM 688 O O . ASN A 1 86 ? 10.816 16.952 -16.582 1.00 58.78 86 ASN A O 1
ATOM 692 N N . GLU A 1 87 ? 9.822 16.781 -18.593 1.00 61.47 87 GLU A N 1
ATOM 693 C CA . GLU A 1 87 ? 9.313 15.402 -18.468 1.00 61.47 87 GLU A CA 1
ATOM 694 C C . GLU A 1 87 ? 10.289 14.419 -17.805 1.00 61.47 87 GLU A C 1
ATOM 696 O O . GLU A 1 87 ? 9.901 13.719 -16.878 1.00 61.47 87 GLU A O 1
ATOM 701 N N . ARG A 1 88 ? 11.575 14.413 -18.178 1.00 62.00 88 ARG A N 1
ATOM 702 C CA . ARG A 1 88 ? 12.556 13.442 -17.648 1.00 62.00 88 ARG A CA 1
ATOM 703 C C . ARG A 1 88 ? 12.846 13.569 -16.151 1.00 62.00 88 ARG A C 1
ATOM 705 O O . ARG A 1 88 ? 12.980 12.560 -15.462 1.00 62.00 88 ARG A O 1
ATOM 712 N N . ILE A 1 89 ? 12.994 14.795 -15.646 1.00 62.41 89 ILE A N 1
ATOM 713 C CA . ILE A 1 89 ? 13.273 15.031 -14.217 1.00 62.41 89 ILE A CA 1
ATOM 714 C C . ILE A 1 89 ? 12.006 14.745 -13.411 1.00 62.41 89 ILE A C 1
ATOM 716 O O . ILE A 1 89 ? 12.061 14.146 -12.336 1.00 62.41 89 ILE A O 1
ATOM 720 N N . PHE A 1 90 ? 10.857 15.138 -13.960 1.00 61.53 90 PHE A N 1
ATOM 721 C CA . PHE A 1 90 ? 9.563 14.912 -13.339 1.00 61.53 90 PHE A CA 1
ATOM 722 C C . PHE A 1 90 ? 9.224 13.417 -13.260 1.00 61.53 90 PHE A C 1
ATOM 724 O O . PHE A 1 90 ? 8.830 12.947 -12.196 1.00 61.53 90 PHE A O 1
ATOM 731 N N . GLU A 1 91 ? 9.481 12.650 -14.324 1.00 61.09 91 GLU A N 1
ATOM 732 C CA . GLU A 1 91 ? 9.354 11.189 -14.351 1.00 61.09 91 GLU A CA 1
ATOM 733 C C . GLU A 1 91 ? 10.256 10.514 -13.318 1.00 61.09 91 GLU A C 1
ATOM 735 O O . GLU A 1 91 ? 9.791 9.638 -12.593 1.00 61.09 91 GLU A O 1
ATOM 740 N N . GLN A 1 92 ? 11.523 10.919 -13.186 1.00 61.19 92 GLN A N 1
ATOM 741 C CA . GLN A 1 92 ? 12.426 10.331 -12.187 1.00 61.19 92 GLN A CA 1
ATOM 742 C C . GLN A 1 92 ? 11.954 10.582 -10.750 1.00 61.19 92 GLN A C 1
ATOM 744 O O . GLN A 1 92 ? 11.942 9.658 -9.933 1.00 61.19 92 GLN A O 1
ATOM 749 N N . ILE A 1 93 ? 11.529 11.812 -10.441 1.00 62.66 93 ILE A N 1
ATOM 750 C CA . ILE A 1 93 ? 10.991 12.166 -9.120 1.00 62.66 93 ILE A CA 1
ATOM 751 C C . ILE A 1 93 ? 9.709 11.377 -8.840 1.00 62.66 93 ILE A C 1
ATOM 753 O O . ILE A 1 93 ? 9.567 10.804 -7.758 1.00 62.66 93 ILE A O 1
ATOM 757 N N . LEU A 1 94 ? 8.808 11.299 -9.824 1.00 61.59 94 LEU A N 1
ATOM 758 C CA . LEU A 1 94 ? 7.598 10.487 -9.750 1.00 61.59 94 LEU A CA 1
ATOM 759 C C . LEU A 1 94 ? 7.937 9.027 -9.488 1.00 61.59 94 LEU A C 1
ATOM 761 O O . LEU A 1 94 ? 7.369 8.457 -8.571 1.00 61.59 94 LEU A O 1
ATOM 765 N N . THR A 1 95 ? 8.896 8.449 -10.210 1.00 63.47 95 THR A N 1
ATOM 766 C CA . THR A 1 95 ? 9.278 7.034 -10.090 1.00 63.47 95 THR A CA 1
ATOM 767 C C . THR A 1 95 ? 9.766 6.692 -8.679 1.00 63.47 95 THR A C 1
ATOM 769 O O . THR A 1 95 ? 9.358 5.683 -8.106 1.00 63.47 95 THR A O 1
ATOM 772 N N . ILE A 1 96 ? 10.595 7.554 -8.082 1.00 64.88 96 ILE A N 1
ATOM 773 C CA . ILE A 1 96 ? 11.128 7.351 -6.726 1.00 64.88 96 ILE A CA 1
ATOM 774 C C . ILE A 1 96 ? 10.029 7.543 -5.673 1.00 64.88 96 ILE A C 1
ATOM 776 O O . ILE A 1 96 ? 9.854 6.701 -4.787 1.00 64.88 96 ILE A O 1
ATOM 780 N N . LEU A 1 97 ? 9.253 8.628 -5.771 1.00 64.12 97 LEU A N 1
ATOM 781 C CA . LEU A 1 97 ? 8.170 8.914 -4.826 1.00 64.12 97 LEU A CA 1
ATOM 782 C C . LEU A 1 97 ? 7.054 7.867 -4.902 1.00 64.12 97 LEU A C 1
ATOM 784 O O . LEU A 1 97 ? 6.510 7.484 -3.868 1.00 64.12 97 LEU A O 1
ATOM 788 N N . PHE A 1 98 ? 6.757 7.353 -6.094 1.00 63.53 98 PHE A N 1
ATOM 789 C CA . PHE A 1 98 ? 5.766 6.301 -6.308 1.00 63.53 98 PHE A CA 1
ATOM 790 C C . PHE A 1 98 ? 6.130 4.985 -5.639 1.00 63.53 98 PHE A C 1
ATOM 792 O O . PHE A 1 98 ? 5.236 4.238 -5.264 1.00 63.53 98 PHE A O 1
ATOM 799 N N . GLN A 1 99 ? 7.414 4.668 -5.506 1.00 62.09 99 GLN A N 1
ATOM 800 C CA . GLN A 1 99 ? 7.818 3.425 -4.858 1.00 62.09 99 GLN A CA 1
ATOM 801 C C . GLN A 1 99 ? 7.908 3.604 -3.344 1.00 62.09 99 GLN A C 1
ATOM 803 O O . GLN A 1 99 ? 7.395 2.782 -2.589 1.00 62.09 99 GLN A O 1
ATOM 808 N N . ILE A 1 100 ? 8.519 4.696 -2.883 1.00 68.38 100 ILE A N 1
ATOM 809 C CA . ILE A 1 100 ? 8.835 4.873 -1.461 1.00 68.38 100 ILE A CA 1
ATOM 810 C C . ILE A 1 100 ? 7.596 5.270 -0.654 1.00 68.38 100 ILE A C 1
ATOM 812 O O . ILE A 1 100 ? 7.337 4.692 0.403 1.00 68.38 100 ILE A O 1
ATOM 816 N N . VAL A 1 101 ? 6.807 6.233 -1.139 1.00 70.06 101 VAL A N 1
ATOM 817 C CA . VAL A 1 101 ? 5.719 6.827 -0.347 1.00 70.06 101 VAL A CA 1
ATOM 818 C C . VAL A 1 101 ? 4.596 5.829 -0.040 1.00 70.06 101 VAL A C 1
ATOM 820 O O . VAL A 1 101 ? 4.200 5.760 1.129 1.00 70.06 101 VAL A O 1
ATOM 823 N N . PRO A 1 102 ? 4.114 4.994 -0.986 1.00 65.25 102 PRO A N 1
ATOM 824 C CA . PRO A 1 102 ? 3.115 3.975 -0.672 1.00 65.25 102 PRO A CA 1
ATOM 825 C C . PRO A 1 102 ? 3.619 2.974 0.364 1.00 65.25 102 PRO A C 1
ATOM 827 O O . PRO A 1 102 ? 2.890 2.655 1.300 1.00 65.25 102 PRO A O 1
ATOM 830 N N . ILE A 1 103 ? 4.876 2.528 0.255 1.00 68.81 103 ILE A N 1
ATOM 831 C CA . ILE A 1 103 ? 5.483 1.589 1.207 1.00 68.81 103 ILE A CA 1
ATOM 832 C C . ILE A 1 103 ? 5.546 2.214 2.606 1.00 68.81 103 ILE A C 1
ATOM 834 O O . ILE A 1 103 ? 5.125 1.586 3.579 1.00 68.81 103 ILE A O 1
ATOM 838 N N . THR A 1 104 ? 6.006 3.463 2.726 1.00 73.31 104 THR A N 1
ATOM 839 C CA . THR A 1 104 ? 6.038 4.174 4.012 1.00 73.31 104 THR A CA 1
ATOM 840 C C . THR A 1 104 ? 4.636 4.349 4.602 1.00 73.31 104 THR A C 1
ATOM 842 O O . THR A 1 104 ? 4.437 4.074 5.788 1.00 73.31 104 THR A O 1
ATOM 845 N N . LEU A 1 105 ? 3.645 4.730 3.787 1.00 70.12 105 LEU A N 1
ATOM 846 C CA . LEU A 1 105 ? 2.239 4.817 4.201 1.00 70.12 105 LEU A CA 1
ATOM 847 C C . LEU A 1 105 ? 1.708 3.463 4.692 1.00 70.12 105 LEU A C 1
ATOM 849 O O . LEU A 1 105 ? 0.996 3.412 5.692 1.00 70.12 105 LEU A O 1
ATOM 853 N N . ALA A 1 106 ? 2.092 2.362 4.049 1.00 69.31 106 ALA A N 1
ATOM 854 C CA . ALA A 1 106 ? 1.700 1.014 4.455 1.00 69.31 106 ALA A CA 1
ATOM 855 C C . ALA A 1 106 ? 2.267 0.585 5.795 1.00 69.31 106 ALA A C 1
ATOM 857 O O . ALA A 1 106 ? 1.549 0.026 6.629 1.00 69.31 106 ALA A O 1
ATOM 858 N N . ILE A 1 107 ? 3.558 0.836 5.999 1.00 74.50 107 ILE A N 1
ATOM 859 C CA . ILE A 1 107 ? 4.244 0.511 7.246 1.00 74.50 107 ILE A CA 1
ATOM 860 C C . ILE A 1 107 ? 3.614 1.320 8.378 1.00 74.50 107 ILE A C 1
ATOM 862 O O . ILE A 1 107 ? 3.273 0.761 9.421 1.00 74.50 107 ILE A O 1
ATOM 866 N N . TYR A 1 108 ? 3.377 2.613 8.151 1.00 75.88 108 TYR A N 1
ATOM 867 C CA . TYR A 1 108 ? 2.740 3.481 9.134 1.00 75.88 108 TYR A CA 1
ATOM 868 C C . TYR A 1 108 ? 1.297 3.052 9.446 1.00 75.88 108 TYR A C 1
ATOM 870 O O . TYR A 1 108 ? 0.902 3.006 10.610 1.00 75.88 108 TYR A O 1
ATOM 878 N N . PHE A 1 109 ? 0.528 2.634 8.439 1.00 71.19 109 PHE A N 1
ATOM 879 C CA . PHE A 1 109 ? -0.812 2.087 8.654 1.00 71.19 109 PHE A CA 1
ATOM 880 C C . PHE A 1 109 ? -0.802 0.792 9.460 1.00 71.19 109 PHE A C 1
ATOM 882 O O . PHE A 1 109 ? -1.597 0.626 10.381 1.00 71.19 109 PHE A O 1
ATOM 889 N N . THR A 1 110 ? 0.136 -0.105 9.154 1.00 70.56 110 THR A N 1
ATOM 890 C CA . THR A 1 110 ? 0.347 -1.349 9.907 1.00 70.56 110 THR A CA 1
ATOM 891 C C . THR A 1 110 ? 0.677 -1.043 11.362 1.00 70.56 110 THR A C 1
ATOM 893 O O . THR A 1 110 ? 0.135 -1.676 12.261 1.00 70.56 110 THR A O 1
ATOM 896 N N . TYR A 1 111 ? 1.532 -0.048 11.612 1.00 78.00 111 TYR A N 1
ATOM 897 C CA . TYR A 1 111 ? 1.876 0.385 12.963 1.00 78.00 111 TYR A CA 1
ATOM 898 C C . TYR A 1 111 ? 0.639 0.843 13.744 1.00 78.00 111 TYR A C 1
ATOM 900 O O . TYR A 1 111 ? 0.397 0.350 14.847 1.00 78.00 111 TYR A O 1
ATOM 908 N N . ILE A 1 112 ? -0.172 1.719 13.145 1.00 72.88 112 ILE A N 1
ATOM 909 C CA . ILE A 1 112 ? -1.428 2.200 13.727 1.00 72.88 112 ILE A CA 1
ATOM 910 C C . ILE A 1 112 ? -2.373 1.022 14.003 1.00 72.88 112 ILE A C 1
ATOM 912 O O . ILE A 1 112 ? -2.802 0.833 15.139 1.00 72.88 112 ILE A O 1
ATOM 916 N N . LEU A 1 113 ? -2.650 0.180 13.002 1.00 70.31 113 LEU A N 1
ATOM 917 C CA . LEU A 1 113 ? -3.532 -0.983 13.150 1.00 70.31 113 LEU A CA 1
ATOM 918 C C . LEU A 1 113 ? -3.060 -1.948 14.240 1.00 70.31 113 LEU A C 1
ATOM 920 O O . LEU A 1 113 ? -3.883 -2.533 14.943 1.00 70.31 113 LEU A O 1
ATOM 924 N N . ASN A 1 114 ? -1.749 -2.129 14.386 1.00 72.12 114 ASN A N 1
ATOM 925 C CA . ASN A 1 114 ? -1.190 -3.023 15.387 1.00 72.12 114 ASN A CA 1
ATOM 926 C C . ASN A 1 114 ? -1.381 -2.477 16.808 1.00 72.12 114 ASN A C 1
ATOM 928 O O . ASN A 1 114 ? -1.715 -3.265 17.694 1.00 72.12 114 ASN A O 1
ATOM 932 N N . GLN A 1 115 ? -1.237 -1.159 17.017 1.00 71.69 115 GLN A N 1
ATOM 933 C CA . GLN A 1 115 ? -1.516 -0.524 18.313 1.00 71.69 115 GLN A CA 1
ATOM 934 C C . GLN A 1 115 ? -2.962 -0.774 18.752 1.00 71.69 115 GLN A C 1
ATOM 936 O O . GLN A 1 115 ? -3.175 -1.297 19.841 1.00 71.69 115 GLN A O 1
ATOM 941 N N . TYR A 1 116 ? -3.935 -0.548 17.869 1.00 67.56 116 TYR A N 1
ATOM 942 C CA . TYR A 1 116 ? -5.350 -0.765 18.195 1.00 67.56 116 TYR A CA 1
ATOM 943 C C . TYR A 1 116 ? -5.818 -2.223 18.124 1.00 67.56 116 TYR A C 1
ATOM 945 O O . TYR A 1 116 ? -6.966 -2.514 18.437 1.00 67.56 116 TYR A O 1
ATOM 953 N N . SER A 1 117 ? -4.976 -3.163 17.679 1.00 60.94 117 SER A N 1
ATOM 954 C CA . SER A 1 117 ? -5.298 -4.597 17.761 1.00 60.94 117 SER A CA 1
ATOM 955 C C . SER A 1 117 ? -4.873 -5.248 19.079 1.00 60.94 117 SER A C 1
ATOM 957 O O . SER A 1 117 ? -5.224 -6.409 19.316 1.00 60.94 117 SER A O 1
ATOM 959 N N . ARG A 1 118 ? -4.045 -4.543 19.864 1.00 57.38 118 ARG A N 1
ATOM 960 C CA . ARG A 1 118 ? -3.537 -4.977 21.172 1.00 57.38 118 ARG A CA 1
ATOM 961 C C . ARG A 1 118 ? -4.404 -4.497 22.335 1.00 57.38 118 ARG A C 1
ATOM 963 O O . ARG A 1 118 ? -4.342 -5.124 23.387 1.00 57.38 118 ARG A O 1
ATOM 970 N N . GLU A 1 119 ? -5.163 -3.425 22.129 1.00 51.81 119 GLU A N 1
ATOM 971 C CA . GLU A 1 119 ? -6.302 -3.028 22.969 1.00 51.81 119 GLU A CA 1
ATOM 972 C C . GLU A 1 119 ? -7.514 -3.931 22.692 1.00 51.81 119 GLU A C 1
ATOM 974 O O . GLU A 1 119 ? -8.222 -4.263 23.667 1.00 51.81 119 GLU A O 1
#